Protein AF-A0A0F8E6E4-F1 (afdb_monomer_lite)

Organism: Methanosarcina mazei (NCBI:txid2209)

Sequence (115 aa):
MDFITSKIIFDNIKNCIVLSPSDIAPSKIKEGRLPAGGIVNKITPETQIDALIVKKQYPLICDGTAEFEESDIRSRKTFNYQDISASNKSESRLAVNKRFFKEMEDTDTIYLILH

pLDDT: mean 85.13, std 11.88, range [42.44, 95.31]

Radius of gyration: 14.02 Å; chains: 1; bounding box: 43×32×30 Å

Secondary structure (DSSP, 8-state):
------EEEE-S--EEEEE-GGGS-HHHHHHTEEE-HHHHTT--TT-EEEEEEESS-----SSS-EEEEGGGEEEEEEEETTTS-HHHHHTTEEE--GGGGTT--TT-EEEEEE-

Structure (mmCIF, N/CA/C/O backbone):
data_AF-A0A0F8E6E4-F1
#
_entry.id   AF-A0A0F8E6E4-F1
#
loop_
_atom_site.group_PDB
_atom_site.id
_atom_site.type_symbol
_atom_site.label_atom_id
_atom_site.label_alt_id
_atom_site.label_comp_id
_atom_site.label_asym_id
_atom_site.label_entity_id
_atom_site.label_seq_id
_atom_site.pdbx_PDB_ins_code
_atom_site.Cartn_x
_atom_site.Cartn_y
_atom_site.Cartn_z
_atom_site.occupancy
_atom_site.B_iso_or_equiv
_atom_site.auth_seq_id
_atom_site.auth_comp_id
_atom_site.auth_asym_id
_atom_site.auth_atom_id
_atom_site.pdbx_PDB_model_num
ATOM 1 N N . MET A 1 1 ? 28.058 -16.548 2.375 1.00 42.44 1 MET A N 1
ATOM 2 C CA . MET A 1 1 ? 27.529 -15.425 3.170 1.00 42.44 1 MET A CA 1
ATOM 3 C C . MET A 1 1 ? 26.031 -15.581 3.137 1.00 42.44 1 MET A C 1
ATOM 5 O O . MET A 1 1 ? 25.453 -15.384 2.076 1.00 42.44 1 MET A O 1
ATOM 9 N N . ASP A 1 2 ? 25.441 -16.029 4.238 1.00 42.47 2 ASP A N 1
ATOM 10 C CA . ASP A 1 2 ? 23.989 -16.069 4.359 1.00 42.47 2 ASP A CA 1
ATOM 11 C C . ASP A 1 2 ? 23.524 -14.621 4.468 1.00 42.47 2 ASP A C 1
ATOM 13 O O . ASP A 1 2 ? 23.785 -13.937 5.459 1.00 42.47 2 ASP A O 1
ATOM 17 N N . PHE A 1 3 ? 22.939 -14.106 3.390 1.00 48.00 3 PHE A N 1
ATOM 18 C CA . PHE A 1 3 ? 22.226 -12.844 3.457 1.00 48.00 3 PHE A CA 1
ATOM 19 C C . PHE A 1 3 ? 21.051 -13.087 4.398 1.00 48.00 3 PHE A C 1
ATOM 21 O O . PHE A 1 3 ? 20.147 -13.847 4.063 1.00 48.00 3 PHE A O 1
ATOM 28 N N . ILE A 1 4 ? 21.085 -12.490 5.590 1.00 52.03 4 ILE A N 1
ATOM 29 C CA . ILE A 1 4 ? 19.892 -12.392 6.426 1.00 52.03 4 ILE A CA 1
ATOM 30 C C . ILE A 1 4 ? 18.933 -11.511 5.633 1.00 52.03 4 ILE A C 1
ATOM 32 O O . ILE A 1 4 ? 19.064 -10.288 5.607 1.00 52.03 4 ILE A O 1
ATOM 36 N N . THR A 1 5 ? 18.034 -12.140 4.891 1.00 59.56 5 THR A N 1
ATOM 37 C CA . THR A 1 5 ? 16.936 -11.451 4.240 1.00 59.56 5 THR A CA 1
ATOM 38 C C . THR A 1 5 ? 15.886 -11.204 5.317 1.00 59.56 5 THR A C 1
ATOM 40 O O . THR A 1 5 ? 15.208 -12.125 5.773 1.00 59.56 5 THR A O 1
ATOM 43 N N . SER A 1 6 ? 15.844 -9.969 5.823 1.00 84.88 6 SER A N 1
ATOM 44 C CA . SER A 1 6 ? 14.802 -9.541 6.755 1.00 84.88 6 SER A CA 1
ATOM 45 C C . SER A 1 6 ? 13.462 -9.536 6.028 1.00 84.88 6 SER A C 1
ATOM 47 O O . SER A 1 6 ? 13.328 -8.928 4.964 1.00 84.88 6 SER A O 1
ATOM 49 N N . LYS A 1 7 ? 12.478 -10.218 6.610 1.00 87.38 7 LYS A N 1
ATOM 50 C CA . LYS A 1 7 ? 11.111 -10.290 6.099 1.00 87.38 7 LYS A CA 1
ATOM 51 C C . LYS A 1 7 ? 10.180 -9.447 6.957 1.00 87.38 7 LYS A C 1
ATOM 53 O O . LYS A 1 7 ? 10.257 -9.501 8.183 1.00 87.38 7 LYS A O 1
ATOM 58 N N . ILE A 1 8 ? 9.242 -8.757 6.313 1.00 88.38 8 ILE A N 1
ATOM 59 C CA . ILE A 1 8 ? 8.083 -8.160 6.980 1.00 88.38 8 ILE A CA 1
ATOM 60 C C . ILE A 1 8 ? 6.896 -9.089 6.796 1.00 88.38 8 ILE A C 1
ATOM 62 O O . ILE A 1 8 ? 6.548 -9.447 5.670 1.00 88.38 8 ILE A O 1
ATOM 66 N N . ILE A 1 9 ? 6.263 -9.427 7.915 1.00 88.62 9 ILE A N 1
ATOM 67 C CA . ILE A 1 9 ? 5.019 -10.185 7.957 1.00 88.62 9 ILE A CA 1
ATOM 68 C C . ILE A 1 9 ? 3.883 -9.212 8.267 1.00 88.62 9 ILE A C 1
ATOM 70 O O . ILE A 1 9 ? 3.961 -8.406 9.196 1.00 88.62 9 ILE A O 1
ATOM 74 N N . PHE A 1 10 ? 2.849 -9.266 7.441 1.00 88.69 10 PHE A N 1
ATOM 75 C CA . PHE A 1 10 ? 1.582 -8.579 7.630 1.00 88.69 10 PHE A CA 1
ATOM 76 C C . PHE A 1 10 ? 0.548 -9.617 8.040 1.00 88.69 10 PHE A C 1
ATOM 78 O O . PHE A 1 10 ? 0.335 -10.555 7.283 1.00 88.69 10 PHE A O 1
ATOM 85 N N . ASP A 1 11 ? -0.105 -9.431 9.186 1.00 88.50 11 ASP A N 1
ATOM 86 C CA . ASP A 1 11 ? -1.109 -10.358 9.728 1.00 88.50 11 ASP A CA 1
ATOM 87 C C . ASP A 1 11 ? -2.508 -9.727 9.770 1.00 88.50 11 ASP A C 1
ATOM 89 O O . ASP A 1 11 ? -2.653 -8.510 9.654 1.00 88.50 11 ASP A O 1
ATOM 93 N N . ASN A 1 12 ? -3.551 -10.536 9.980 1.00 88.25 12 ASN A N 1
ATOM 94 C CA . ASN A 1 12 ? -4.957 -10.108 10.026 1.00 88.25 12 ASN A CA 1
ATOM 95 C C . ASN A 1 12 ? -5.431 -9.364 8.765 1.00 88.25 12 ASN A C 1
ATOM 97 O O . ASN A 1 12 ? -6.260 -8.461 8.839 1.00 88.25 12 ASN A O 1
ATOM 101 N N . ILE A 1 13 ? -4.924 -9.737 7.591 1.00 89.81 13 ILE A N 1
ATOM 102 C CA . ILE A 1 13 ? -5.302 -9.102 6.328 1.00 89.81 13 ILE A CA 1
ATOM 103 C C . ILE A 1 13 ? -6.779 -9.387 6.027 1.00 89.81 13 ILE A C 1
ATOM 105 O O . ILE A 1 13 ? -7.164 -10.503 5.681 1.00 89.81 13 ILE A O 1
ATOM 109 N N . LYS A 1 14 ? -7.613 -8.348 6.113 1.00 88.94 14 LYS A N 1
ATOM 110 C CA . LYS A 1 14 ? -9.047 -8.380 5.783 1.00 88.94 14 LYS A CA 1
ATOM 111 C C . LYS A 1 14 ? -9.307 -8.164 4.299 1.00 88.94 14 LYS A C 1
ATOM 113 O O . LYS A 1 14 ? -10.301 -8.644 3.758 1.00 88.94 14 LYS A O 1
ATOM 118 N N . ASN A 1 15 ? -8.472 -7.361 3.647 1.00 88.69 15 ASN A N 1
ATOM 119 C CA . ASN A 1 15 ? -8.590 -7.069 2.225 1.00 88.69 15 ASN A CA 1
ATOM 120 C C . ASN A 1 15 ? -7.241 -6.609 1.671 1.00 88.69 15 ASN A C 1
ATOM 122 O O . ASN A 1 15 ? -6.501 -5.908 2.355 1.00 88.69 15 ASN A O 1
ATOM 126 N N . CYS A 1 16 ? -6.961 -6.933 0.415 1.00 89.12 16 CYS A N 1
ATOM 127 C CA . CYS A 1 16 ? -5.793 -6.431 -0.283 1.00 89.12 16 CYS A CA 1
ATOM 128 C C . CYS A 1 16 ? -6.168 -5.979 -1.694 1.00 89.12 16 CYS A C 1
ATOM 130 O O . CYS A 1 16 ? -6.932 -6.646 -2.391 1.00 89.12 16 CYS A O 1
ATOM 132 N N . ILE A 1 17 ? -5.632 -4.834 -2.107 1.00 89.62 17 ILE A N 1
ATOM 133 C CA . ILE A 1 17 ? -5.700 -4.353 -3.484 1.00 89.62 17 ILE A CA 1
ATOM 134 C C . ILE A 1 17 ? -4.279 -4.288 -4.018 1.00 89.62 17 ILE A C 1
ATOM 136 O O . ILE A 1 17 ? -3.396 -3.720 -3.377 1.00 89.62 17 ILE A O 1
ATOM 140 N N . VAL A 1 18 ? -4.092 -4.844 -5.208 1.00 90.62 18 VAL A N 1
ATOM 141 C CA . VAL A 1 18 ? -2.839 -4.784 -5.955 1.00 90.62 18 VAL A CA 1
ATOM 142 C C . VAL A 1 18 ? -3.041 -3.845 -7.134 1.00 90.62 18 VAL A C 1
ATOM 144 O O . VAL A 1 18 ? -4.032 -3.970 -7.852 1.00 90.62 18 V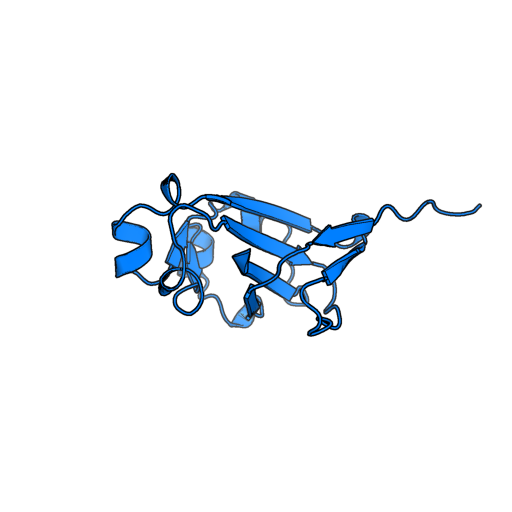AL A O 1
ATOM 147 N N . LEU A 1 19 ? -2.127 -2.896 -7.307 1.00 91.25 19 LEU A N 1
ATOM 148 C CA . LEU A 1 19 ? -2.134 -1.925 -8.397 1.00 91.25 19 LEU A CA 1
ATOM 149 C C . LEU A 1 19 ? -0.782 -1.918 -9.106 1.00 91.25 19 LEU A C 1
ATOM 151 O O . LEU A 1 19 ? 0.264 -2.161 -8.500 1.00 91.25 19 LEU A O 1
ATOM 155 N N . SER A 1 20 ? -0.822 -1.563 -10.379 1.00 91.44 20 SER A N 1
ATOM 156 C CA . SER A 1 20 ? 0.329 -1.187 -11.186 1.00 91.44 20 SER A CA 1
ATOM 157 C C . SER A 1 20 ? 0.540 0.336 -11.136 1.00 91.44 20 SER A C 1
ATOM 159 O O . SER A 1 20 ? -0.434 1.093 -11.061 1.00 91.44 20 SER A O 1
ATOM 161 N N . PRO A 1 21 ? 1.783 0.836 -11.256 1.00 92.50 21 PRO A N 1
ATOM 162 C CA . PRO A 1 21 ? 2.064 2.240 -11.552 1.00 92.50 21 PRO A CA 1
ATOM 163 C C . PRO A 1 21 ? 1.243 2.788 -12.731 1.00 92.50 21 PRO A C 1
ATOM 165 O O . PRO A 1 21 ? 0.793 3.933 -12.681 1.00 92.50 21 PRO A O 1
ATOM 168 N N . SER A 1 22 ? 0.969 1.962 -13.750 1.00 91.50 22 SER A N 1
ATOM 169 C CA . SER A 1 22 ? 0.136 2.332 -14.906 1.00 91.50 22 SER A CA 1
ATOM 170 C C . SER A 1 22 ? -1.323 2.628 -14.548 1.00 91.50 22 SER A C 1
ATOM 172 O O . SER A 1 22 ? -2.001 3.333 -15.293 1.00 91.50 22 SER A O 1
ATOM 174 N N . ASP A 1 23 ? -1.808 2.124 -13.410 1.00 89.88 23 ASP A N 1
ATOM 175 C CA . ASP A 1 23 ? -3.171 2.372 -12.924 1.00 89.88 23 ASP A CA 1
ATOM 176 C C . ASP A 1 23 ? -3.308 3.761 -12.276 1.00 89.88 23 ASP A C 1
ATOM 178 O O . ASP A 1 23 ? -4.415 4.218 -11.971 1.00 89.88 23 ASP A O 1
ATOM 182 N N . ILE A 1 24 ? -2.189 4.464 -12.058 1.00 90.25 24 ILE A N 1
ATOM 183 C CA . ILE A 1 24 ? -2.157 5.783 -11.432 1.00 90.25 24 ILE A CA 1
ATOM 184 C C . ILE A 1 24 ? -1.876 6.848 -12.489 1.00 90.25 24 ILE A C 1
ATOM 186 O O . ILE A 1 24 ? -0.778 6.967 -13.026 1.00 90.25 24 ILE A O 1
ATOM 190 N N . ALA A 1 25 ? -2.858 7.717 -12.733 1.00 90.31 25 ALA A N 1
ATOM 191 C CA . ALA A 1 25 ? -2.663 8.848 -13.633 1.00 90.31 25 ALA A CA 1
ATOM 192 C C . ALA A 1 25 ? -1.481 9.740 -13.170 1.00 90.31 25 ALA A C 1
ATOM 194 O O . ALA A 1 25 ? -1.407 10.079 -11.982 1.00 90.31 25 ALA A O 1
ATOM 195 N N . PRO A 1 26 ? -0.612 10.234 -14.079 1.00 91.00 26 PRO A N 1
ATOM 196 C CA . PRO A 1 26 ? 0.556 11.048 -13.713 1.00 91.00 26 PRO A CA 1
ATOM 197 C C . PRO A 1 26 ? 0.226 12.303 -12.893 1.00 91.00 26 PRO A C 1
ATOM 199 O O . PRO A 1 26 ? 1.009 12.736 -12.045 1.00 91.00 26 PRO A O 1
ATOM 202 N N . SER A 1 27 ? -0.952 12.896 -13.110 1.00 89.94 27 SER A N 1
ATOM 203 C CA . SER A 1 27 ? -1.452 14.015 -12.301 1.00 89.94 27 SER A CA 1
ATOM 204 C C . SER A 1 27 ? -1.653 13.625 -10.834 1.00 89.94 27 SER A C 1
ATOM 206 O O . SER A 1 27 ? -1.352 14.418 -9.946 1.00 89.94 27 SER A O 1
ATOM 208 N N . LYS A 1 28 ? -2.076 12.389 -10.554 1.00 87.81 28 LYS A N 1
ATOM 209 C CA . LYS A 1 28 ? -2.305 11.874 -9.196 1.00 87.81 28 LYS A CA 1
ATOM 210 C C . LYS A 1 28 ? -1.019 11.514 -8.473 1.00 87.81 28 LYS A C 1
ATOM 212 O O . LYS A 1 28 ? -0.891 11.846 -7.295 1.00 87.81 28 LYS A O 1
ATOM 217 N N . ILE A 1 29 ? -0.021 11.014 -9.196 1.00 88.81 29 ILE A N 1
ATOM 218 C CA . ILE A 1 29 ? 1.349 10.883 -8.679 1.00 88.81 29 ILE A CA 1
ATOM 219 C C . ILE A 1 29 ? 1.875 12.264 -8.251 1.00 88.81 29 ILE A C 1
ATOM 221 O O . ILE A 1 29 ? 2.333 12.443 -7.120 1.00 88.81 29 ILE A O 1
ATOM 225 N N . LYS A 1 30 ? 1.715 13.285 -9.109 1.00 88.81 30 LYS A N 1
ATOM 226 C CA . LYS A 1 30 ? 2.102 14.675 -8.802 1.00 88.81 30 LYS A CA 1
ATOM 227 C C . LYS A 1 30 ? 1.311 15.292 -7.650 1.00 88.81 30 LYS A C 1
ATOM 229 O O . LYS A 1 30 ? 1.840 16.186 -6.995 1.00 88.81 30 LYS A O 1
ATOM 234 N N . GLU A 1 31 ? 0.080 14.865 -7.397 1.00 89.38 31 GLU A N 1
ATOM 235 C CA . GLU A 1 31 ? -0.725 15.281 -6.238 1.00 89.38 31 GLU A CA 1
ATOM 236 C C . GLU A 1 31 ? -0.389 14.479 -4.966 1.00 89.38 31 GLU A C 1
ATOM 238 O O . GLU A 1 31 ? -0.770 14.882 -3.869 1.00 89.38 31 GLU A O 1
ATOM 243 N N . GLY A 1 32 ? 0.344 13.365 -5.079 1.00 89.81 32 GLY A N 1
ATOM 244 C CA . GLY A 1 32 ? 0.616 12.470 -3.956 1.00 89.81 32 GLY A CA 1
ATOM 245 C C . GLY A 1 32 ? -0.607 11.650 -3.537 1.00 89.81 32 GLY A C 1
ATOM 246 O O . GLY A 1 32 ? -0.802 11.425 -2.341 1.00 89.81 32 GLY A O 1
ATOM 247 N N . ARG A 1 33 ? -1.455 11.261 -4.497 1.00 89.94 33 ARG A N 1
ATOM 248 C CA . ARG A 1 33 ? -2.727 10.564 -4.271 1.00 89.94 33 ARG A CA 1
ATOM 249 C C . ARG A 1 33 ? -2.747 9.207 -4.964 1.00 89.94 33 ARG A C 1
ATOM 251 O O . ARG A 1 33 ? -2.355 9.098 -6.121 1.00 89.94 33 ARG A O 1
ATOM 258 N N . LEU A 1 34 ? -3.268 8.207 -4.263 1.00 90.62 34 LEU A N 1
ATOM 259 C CA . LEU A 1 34 ? -3.327 6.820 -4.714 1.00 90.62 34 LEU A CA 1
ATOM 260 C C . LEU A 1 34 ? -4.796 6.368 -4.823 1.00 90.62 34 LEU A C 1
ATOM 262 O O . LEU A 1 34 ? -5.580 6.673 -3.916 1.00 90.62 34 LEU A O 1
ATOM 266 N N . PRO A 1 35 ? -5.215 5.713 -5.922 1.00 89.06 35 PRO A N 1
ATOM 267 C CA . PRO A 1 35 ? -6.577 5.202 -6.054 1.00 89.06 35 PRO A CA 1
ATOM 268 C C . PRO A 1 35 ? -6.799 4.067 -5.050 1.00 89.06 35 PRO A C 1
ATOM 270 O O . PRO A 1 35 ? -6.141 3.039 -5.111 1.00 89.06 35 PRO A O 1
ATOM 273 N N . ALA A 1 36 ? -7.709 4.259 -4.096 1.00 87.00 36 ALA A N 1
ATOM 274 C CA . ALA A 1 36 ? -7.847 3.351 -2.955 1.00 87.00 36 ALA A CA 1
ATOM 275 C C . ALA A 1 36 ? -9.312 3.108 -2.555 1.00 87.00 36 ALA A C 1
ATOM 277 O O . ALA A 1 36 ? -9.592 2.643 -1.454 1.00 87.00 36 ALA A O 1
ATOM 278 N N . GLY A 1 37 ? -10.272 3.412 -3.435 1.00 83.81 37 GLY A N 1
ATOM 279 C CA . GLY A 1 37 ? -11.705 3.370 -3.118 1.00 83.81 37 GLY A CA 1
ATOM 280 C C . GLY A 1 37 ? -12.191 2.035 -2.565 1.00 83.81 37 GLY A C 1
ATOM 281 O O . GLY A 1 37 ? -12.939 2.005 -1.590 1.00 83.81 37 GLY A O 1
ATOM 282 N N . GLY A 1 38 ? -11.712 0.923 -3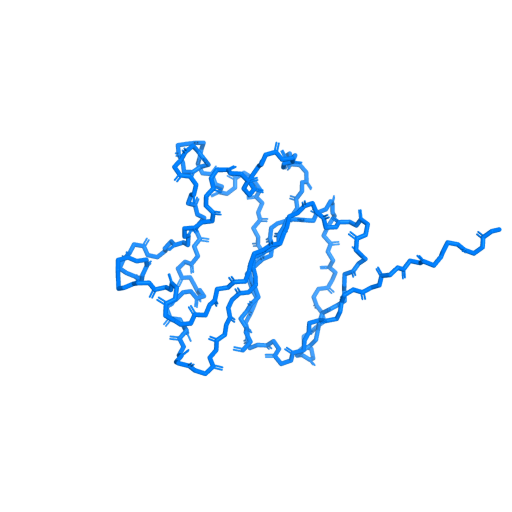.130 1.00 80.31 38 GLY A N 1
ATOM 283 C CA . GLY A 1 38 ? -12.109 -0.420 -2.698 1.00 80.31 38 GLY A CA 1
ATOM 284 C C . GLY A 1 38 ? -11.695 -0.778 -1.264 1.00 80.31 38 GLY A C 1
ATOM 285 O O . GLY A 1 38 ? -12.263 -1.708 -0.689 1.00 80.31 38 GLY A O 1
ATOM 286 N N . ILE A 1 39 ? -10.734 -0.050 -0.682 1.00 86.75 39 ILE A N 1
ATOM 287 C CA . ILE A 1 39 ? -10.185 -0.327 0.651 1.00 86.75 39 ILE A CA 1
ATOM 288 C C . ILE A 1 39 ? -10.470 0.801 1.649 1.00 86.75 39 ILE A C 1
ATOM 290 O O . ILE A 1 39 ? -10.871 0.534 2.777 1.00 86.75 39 ILE A O 1
ATOM 294 N N . VAL A 1 40 ? -10.401 2.062 1.211 1.00 87.38 40 VAL A N 1
ATOM 295 C CA . VAL A 1 40 ? -10.704 3.249 2.028 1.00 87.38 40 VAL A CA 1
ATOM 296 C C . VAL A 1 40 ? -12.156 3.252 2.511 1.00 87.38 40 VAL A C 1
ATOM 298 O O . VAL A 1 40 ? -12.425 3.656 3.638 1.00 87.38 40 VAL A O 1
ATOM 301 N N . ASN A 1 41 ? -13.098 2.751 1.707 1.00 83.94 41 ASN A N 1
ATOM 302 C CA . ASN A 1 41 ? -14.507 2.665 2.107 1.00 83.94 41 ASN A CA 1
ATOM 303 C C . ASN A 1 41 ? -14.788 1.558 3.136 1.00 83.94 41 ASN A C 1
ATOM 305 O O . ASN A 1 41 ? -15.863 1.538 3.727 1.00 83.94 41 ASN A O 1
ATOM 309 N N . LYS A 1 42 ? -13.833 0.648 3.360 1.00 86.44 42 LYS A N 1
ATOM 310 C CA . LYS A 1 42 ? -13.953 -0.464 4.312 1.00 86.44 42 LYS A CA 1
ATOM 311 C C . LYS A 1 42 ? -13.257 -0.188 5.648 1.00 86.44 42 LYS A C 1
ATOM 313 O O . LYS A 1 42 ? -13.339 -1.021 6.544 1.00 86.44 42 LYS A O 1
ATOM 318 N N . ILE A 1 43 ? -12.586 0.961 5.792 1.00 87.44 43 ILE A N 1
ATOM 319 C CA . ILE A 1 43 ? -11.859 1.300 7.018 1.00 87.44 43 ILE A CA 1
ATOM 320 C C . ILE A 1 43 ? -12.825 1.663 8.164 1.00 87.44 43 ILE A C 1
ATOM 322 O O . ILE A 1 43 ? -13.674 2.556 8.046 1.00 87.44 43 ILE A O 1
ATOM 326 N N . THR A 1 44 ? -12.653 0.992 9.298 1.00 88.31 44 THR A N 1
ATOM 327 C CA . THR A 1 44 ? -13.299 1.229 10.595 1.00 88.31 44 THR A CA 1
ATOM 328 C C . THR A 1 44 ? -12.280 1.762 11.618 1.00 88.31 44 THR A C 1
ATOM 330 O O . THR A 1 44 ? -11.076 1.696 11.359 1.00 88.31 44 THR A O 1
ATOM 333 N N . PRO A 1 45 ? -12.716 2.290 12.778 1.00 89.44 45 PRO A N 1
ATOM 334 C CA . PRO A 1 45 ? -11.813 2.793 13.821 1.00 89.44 45 PRO A CA 1
ATOM 335 C C . PRO A 1 45 ? -10.754 1.799 14.323 1.00 89.44 45 PRO A C 1
ATOM 337 O O . PRO A 1 45 ? -9.733 2.234 14.843 1.00 89.44 45 PRO A O 1
ATOM 340 N N . GLU A 1 46 ? -10.982 0.495 14.152 1.00 90.38 46 GLU A N 1
ATOM 341 C CA . GLU A 1 46 ? -10.088 -0.586 14.596 1.00 90.38 46 GLU A CA 1
ATOM 342 C C . GLU A 1 46 ? -9.217 -1.157 13.466 1.00 90.38 46 GLU A C 1
ATOM 344 O O . GLU A 1 46 ? -8.516 -2.145 13.655 1.00 90.38 46 GLU A O 1
ATOM 349 N N . THR A 1 47 ? -9.294 -0.576 12.268 1.00 89.88 47 THR A N 1
ATOM 350 C CA . THR A 1 47 ? -8.563 -1.051 11.084 1.00 89.88 47 THR A CA 1
ATOM 351 C C . THR A 1 47 ? -7.511 -0.039 10.649 1.00 89.88 47 THR A C 1
ATOM 353 O O . THR A 1 47 ? -7.650 1.168 10.880 1.00 89.88 47 THR A O 1
ATOM 356 N N . GLN A 1 48 ? -6.493 -0.531 9.952 1.00 92.44 48 GLN A N 1
ATOM 357 C CA . GLN A 1 48 ? -5.441 0.285 9.348 1.00 92.44 48 GLN A CA 1
ATOM 358 C C . GLN A 1 48 ? -5.167 -0.168 7.916 1.00 92.44 48 GLN A C 1
ATOM 360 O O . GLN A 1 48 ? -5.431 -1.316 7.560 1.00 92.44 48 GLN A O 1
ATOM 365 N N . ILE A 1 49 ? -4.635 0.740 7.100 1.00 92.62 49 ILE A N 1
ATOM 366 C CA . ILE A 1 49 ? -4.194 0.451 5.737 1.00 92.62 49 ILE A CA 1
ATOM 367 C C . ILE A 1 49 ? -2.682 0.630 5.641 1.00 92.62 49 ILE A C 1
ATOM 369 O O . ILE A 1 49 ? -2.175 1.726 5.873 1.00 92.62 49 ILE A O 1
ATOM 373 N N . ASP A 1 50 ? -1.978 -0.408 5.212 1.00 93.25 50 ASP A N 1
ATOM 374 C CA . ASP A 1 50 ? -0.584 -0.336 4.795 1.00 93.25 50 ASP A CA 1
ATOM 375 C C . ASP A 1 50 ? -0.507 -0.208 3.270 1.00 93.25 50 ASP A C 1
ATOM 377 O O . ASP A 1 50 ? -0.995 -1.057 2.527 1.00 93.25 50 ASP A O 1
ATOM 381 N N . ALA A 1 51 ? 0.102 0.879 2.797 1.00 93.69 51 ALA A N 1
ATOM 382 C CA . ALA A 1 51 ? 0.426 1.092 1.395 1.00 93.69 51 ALA A CA 1
ATOM 383 C C . ALA A 1 51 ? 1.908 0.790 1.161 1.00 93.69 51 ALA A C 1
ATOM 385 O O . ALA A 1 51 ? 2.765 1.400 1.807 1.00 93.69 51 ALA A O 1
ATOM 386 N N . LEU A 1 52 ? 2.212 -0.106 0.226 1.00 94.69 52 LEU A N 1
ATOM 387 C CA . LEU A 1 52 ? 3.572 -0.499 -0.132 1.00 94.69 52 LEU A CA 1
ATOM 388 C C . LEU A 1 52 ? 3.830 -0.314 -1.624 1.00 94.69 52 LEU A C 1
ATOM 390 O O . LEU A 1 52 ? 2.939 -0.555 -2.432 1.00 94.69 52 LEU A O 1
ATOM 394 N N . ILE A 1 53 ? 5.062 0.043 -1.977 1.00 95.31 53 ILE A N 1
ATOM 395 C CA . ILE A 1 53 ? 5.621 -0.126 -3.325 1.00 95.31 53 ILE A CA 1
ATOM 396 C C . ILE A 1 53 ? 6.705 -1.190 -3.225 1.00 95.31 53 ILE A C 1
ATOM 398 O O . ILE A 1 53 ? 7.635 -1.036 -2.430 1.00 95.31 53 ILE A O 1
ATOM 402 N N . VAL A 1 54 ? 6.597 -2.245 -4.025 1.00 94.44 54 VAL A N 1
ATOM 403 C CA . VAL A 1 54 ? 7.547 -3.361 -4.050 1.00 94.44 54 VAL A CA 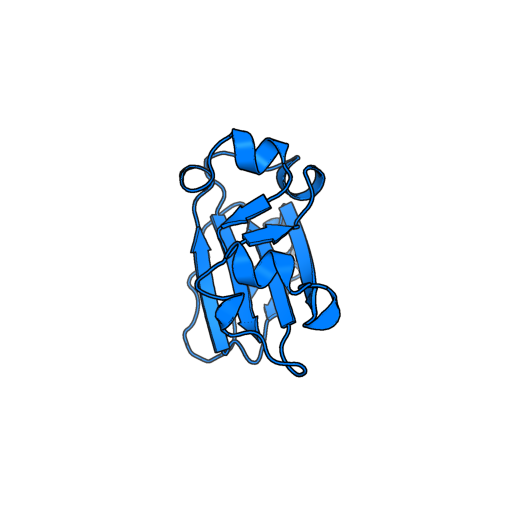1
ATOM 404 C C . VAL A 1 54 ? 8.055 -3.638 -5.456 1.00 94.44 54 VAL A C 1
ATOM 406 O O . VAL A 1 54 ? 7.316 -3.532 -6.429 1.00 94.44 54 VAL A O 1
ATOM 409 N N . LYS A 1 55 ? 9.324 -4.041 -5.549 1.00 94.12 55 LYS A N 1
ATOM 410 C CA . LYS A 1 55 ? 10.050 -4.286 -6.809 1.00 94.12 55 LYS A CA 1
ATOM 411 C C . LYS A 1 55 ? 9.481 -5.416 -7.661 1.00 94.12 55 LYS A C 1
ATOM 413 O O . LYS A 1 55 ? 9.788 -5.516 -8.844 1.00 94.12 55 LYS A O 1
ATOM 418 N N . LYS A 1 56 ? 8.713 -6.313 -7.046 1.00 86.75 56 LYS A N 1
ATOM 419 C CA . LYS A 1 56 ? 8.128 -7.481 -7.698 1.00 86.75 56 LYS A CA 1
ATOM 420 C C . LYS A 1 56 ? 6.772 -7.809 -7.097 1.00 86.75 56 LYS A C 1
ATOM 422 O O . LYS A 1 56 ? 6.468 -7.440 -5.961 1.00 86.75 56 LYS A O 1
ATOM 427 N N . GLN A 1 57 ? 5.981 -8.557 -7.852 1.00 82.62 57 GLN A N 1
ATOM 428 C CA . GLN A 1 57 ? 4.722 -9.089 -7.367 1.00 82.62 57 GLN A CA 1
ATOM 429 C C . GLN A 1 57 ? 4.981 -10.271 -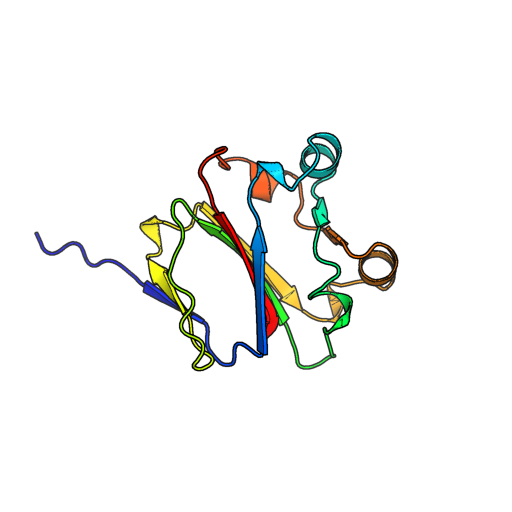6.421 1.00 82.62 57 GLN A C 1
ATOM 431 O O . GLN A 1 57 ? 5.703 -11.206 -6.763 1.00 82.62 57 GLN A O 1
ATOM 436 N N . TYR A 1 58 ? 4.380 -10.225 -5.236 1.00 80.44 58 TYR A N 1
ATOM 437 C CA . TYR A 1 58 ? 4.365 -11.314 -4.273 1.00 80.44 58 TYR A CA 1
ATOM 438 C C . TYR A 1 58 ? 3.036 -12.068 -4.384 1.00 80.44 58 TYR A C 1
ATOM 440 O O . TYR A 1 58 ? 1.987 -11.438 -4.557 1.00 80.44 58 TYR A O 1
ATOM 448 N N . PRO A 1 59 ? 3.038 -13.408 -4.293 1.00 70.62 59 PRO A N 1
ATOM 449 C CA . PRO A 1 59 ? 1.800 -14.155 -4.153 1.00 70.62 59 PRO A CA 1
ATOM 450 C C . PRO A 1 59 ? 1.170 -13.800 -2.801 1.00 70.62 59 PRO A C 1
ATOM 452 O O . PRO A 1 59 ? 1.710 -14.131 -1.749 1.00 70.62 59 PRO A O 1
ATOM 455 N N . LEU A 1 60 ? 0.035 -13.101 -2.829 1.00 66.56 60 LEU A N 1
ATOM 456 C CA . LEU A 1 60 ? -0.773 -12.886 -1.632 1.00 66.56 60 LEU A CA 1
ATOM 457 C C . LEU A 1 60 ? -1.377 -14.225 -1.227 1.00 66.56 60 LEU A C 1
ATOM 459 O O . LEU A 1 60 ? -2.190 -14.792 -1.958 1.00 66.56 60 LEU A O 1
ATOM 463 N N . ILE A 1 61 ? -0.966 -14.737 -0.073 1.00 57.72 61 ILE A N 1
ATOM 464 C CA . ILE A 1 61 ? -1.536 -15.956 0.483 1.00 57.72 61 ILE A CA 1
ATOM 465 C C . ILE A 1 61 ? -2.856 -15.556 1.147 1.00 57.72 61 ILE A C 1
ATOM 467 O O . ILE A 1 61 ? -2.901 -14.678 2.001 1.00 57.72 61 ILE A O 1
ATOM 471 N N . CYS A 1 62 ? -3.964 -16.163 0.722 1.00 53.38 62 CYS A N 1
ATOM 472 C CA . CYS A 1 62 ? -5.316 -15.797 1.161 1.00 53.38 62 CYS A CA 1
ATOM 473 C C . CYS A 1 62 ? -5.635 -16.141 2.631 1.00 53.38 62 CYS A C 1
ATOM 475 O O . CYS A 1 62 ? -6.793 -16.038 3.026 1.00 53.38 62 CYS A O 1
ATOM 477 N N . ASP A 1 63 ? -4.642 -16.521 3.438 1.00 62.47 63 ASP A N 1
ATOM 478 C CA . ASP A 1 63 ? -4.817 -17.020 4.808 1.00 62.47 63 ASP A CA 1
ATOM 479 C C . ASP A 1 63 ? -4.603 -15.924 5.870 1.00 62.47 63 ASP A C 1
ATOM 481 O O . ASP A 1 63 ? -4.099 -16.156 6.965 1.00 62.47 63 ASP A O 1
ATOM 485 N N . GLY A 1 64 ? -4.959 -14.682 5.525 1.00 76.12 64 GLY A N 1
ATOM 486 C CA . GLY A 1 64 ? -4.877 -13.538 6.435 1.00 76.12 64 GLY A CA 1
ATOM 487 C C . GLY A 1 64 ? -3.461 -13.023 6.700 1.00 76.12 64 GLY A C 1
ATOM 488 O O . GLY A 1 64 ? -3.319 -12.099 7.501 1.00 76.12 64 GLY A O 1
ATOM 489 N N . THR A 1 65 ? -2.436 -13.557 6.026 1.00 82.44 65 THR A N 1
ATOM 490 C CA . THR A 1 65 ? -1.048 -13.103 6.161 1.00 82.44 65 THR A CA 1
ATOM 491 C C . THR A 1 65 ? -0.365 -12.863 4.813 1.00 82.44 65 THR A C 1
ATOM 493 O O . THR A 1 65 ? -0.716 -13.457 3.793 1.00 82.44 65 THR A O 1
ATOM 496 N N . ALA A 1 66 ? 0.618 -11.963 4.788 1.00 86.50 66 ALA A N 1
ATOM 497 C CA . ALA A 1 66 ? 1.480 -11.741 3.631 1.00 86.50 66 ALA A CA 1
ATOM 498 C C . ALA A 1 66 ? 2.920 -11.471 4.074 1.00 86.50 66 ALA A C 1
ATOM 500 O O . ALA A 1 66 ? 3.160 -10.652 4.961 1.00 86.50 66 ALA A O 1
ATOM 501 N N . GLU A 1 67 ? 3.874 -12.135 3.423 1.00 88.62 67 GLU A N 1
ATOM 502 C CA . GLU A 1 67 ? 5.304 -11.942 3.661 1.00 88.62 67 GLU A CA 1
ATOM 503 C C . GLU A 1 67 ? 5.944 -11.187 2.498 1.00 88.62 67 GLU A C 1
ATOM 505 O O . GLU A 1 67 ? 5.746 -11.534 1.332 1.00 88.62 67 GLU A O 1
ATOM 510 N N . PHE A 1 68 ? 6.760 -10.190 2.827 1.00 89.38 68 PHE A N 1
ATOM 511 C CA . PHE A 1 68 ? 7.558 -9.435 1.867 1.00 89.38 68 PHE A CA 1
ATOM 512 C C . PHE A 1 68 ? 9.012 -9.403 2.322 1.00 89.38 68 PHE A C 1
ATOM 514 O O . PHE A 1 68 ? 9.286 -9.201 3.506 1.00 89.38 68 PHE A O 1
ATOM 521 N N . GLU A 1 69 ? 9.952 -9.540 1.390 1.00 90.88 69 GLU A N 1
ATOM 522 C CA . GLU A 1 69 ? 11.355 -9.244 1.680 1.00 90.88 69 GLU A CA 1
ATOM 523 C C . GLU A 1 69 ? 11.524 -7.727 1.831 1.00 90.88 69 GLU A C 1
ATOM 525 O O . GLU A 1 69 ? 11.116 -6.958 0.955 1.00 90.88 69 GLU A O 1
ATOM 530 N N . GLU A 1 70 ? 12.153 -7.275 2.918 1.00 89.19 70 GLU A N 1
ATOM 531 C CA . GLU A 1 70 ? 12.393 -5.844 3.167 1.00 89.19 70 GLU A CA 1
ATOM 532 C C . GLU A 1 70 ? 13.182 -5.188 2.037 1.00 89.19 70 GLU A C 1
ATOM 534 O O . GLU A 1 70 ? 12.920 -4.047 1.663 1.00 89.19 70 GLU A O 1
ATOM 539 N N . SER A 1 71 ? 14.119 -5.934 1.451 1.00 90.75 71 SER A N 1
ATOM 540 C CA . SER A 1 71 ? 14.952 -5.484 0.335 1.00 90.75 71 SER A CA 1
ATOM 541 C C . SER A 1 71 ? 14.157 -5.193 -0.941 1.00 90.75 71 SER A C 1
ATOM 543 O O . SER A 1 71 ? 14.647 -4.459 -1.808 1.00 90.75 71 SER A O 1
ATOM 545 N N . ASP A 1 72 ? 12.941 -5.730 -1.058 1.00 92.31 72 ASP A N 1
ATOM 546 C CA . ASP A 1 72 ? 12.052 -5.493 -2.189 1.00 92.31 72 ASP A CA 1
ATOM 547 C C . ASP A 1 72 ? 11.084 -4.334 -1.958 1.00 92.31 72 ASP A C 1
ATOM 549 O O . ASP A 1 72 ? 10.489 -3.864 -2.926 1.00 92.31 72 ASP A O 1
ATOM 553 N N . ILE A 1 73 ? 10.942 -3.831 -0.730 1.00 93.12 73 ILE A N 1
ATOM 554 C CA . ILE A 1 73 ? 10.077 -2.689 -0.421 1.00 93.12 73 ILE A CA 1
ATOM 555 C C . ILE A 1 73 ? 10.828 -1.389 -0.716 1.00 93.12 73 ILE A C 1
ATOM 557 O O . ILE A 1 73 ? 11.843 -1.077 -0.101 1.00 93.12 73 ILE A O 1
ATOM 561 N N . ARG A 1 74 ? 10.295 -0.587 -1.641 1.00 94.25 74 ARG A N 1
ATOM 562 C CA . ARG A 1 74 ? 10.808 0.761 -1.938 1.00 94.25 74 ARG A CA 1
ATOM 563 C C . ARG A 1 74 ? 10.229 1.816 -1.013 1.00 94.25 74 ARG A C 1
ATOM 565 O O . ARG A 1 74 ? 10.903 2.753 -0.600 1.00 94.25 74 ARG A O 1
ATOM 572 N N . SER A 1 75 ? 8.941 1.689 -0.712 1.00 94.69 75 SER A N 1
ATOM 573 C CA . SER A 1 75 ? 8.241 2.619 0.164 1.00 94.69 75 SER A CA 1
ATOM 574 C C . SER A 1 75 ? 7.128 1.911 0.908 1.00 94.69 75 SER A C 1
ATOM 576 O O . SER A 1 75 ? 6.452 1.049 0.349 1.00 94.69 75 SER A O 1
ATOM 578 N N . ARG A 1 76 ? 6.921 2.309 2.162 1.00 93.81 76 ARG A N 1
ATOM 579 C CA . ARG A 1 76 ? 5.811 1.867 3.001 1.00 93.81 76 ARG A CA 1
ATOM 580 C C . ARG A 1 76 ? 5.218 3.064 3.726 1.00 93.81 76 ARG A C 1
ATOM 582 O O . ARG A 1 76 ? 5.950 3.924 4.219 1.00 93.81 76 ARG A O 1
ATOM 589 N N . LYS A 1 77 ? 3.893 3.104 3.821 1.00 93.75 77 LYS A N 1
ATOM 590 C CA . LYS A 1 77 ? 3.173 4.068 4.650 1.00 93.75 77 LYS A CA 1
ATOM 591 C C . LYS A 1 77 ? 1.919 3.437 5.242 1.00 93.75 77 LYS A C 1
ATOM 593 O O . LYS A 1 77 ? 1.106 2.890 4.505 1.00 93.75 77 LYS A O 1
ATOM 598 N N . THR A 1 78 ? 1.759 3.572 6.550 1.00 93.12 78 THR A N 1
ATOM 599 C CA . THR A 1 78 ? 0.594 3.080 7.291 1.00 93.12 78 THR A CA 1
ATOM 600 C C . THR A 1 78 ? -0.372 4.229 7.563 1.00 93.12 78 THR A C 1
ATOM 602 O O . THR A 1 78 ? 0.053 5.363 7.798 1.00 93.12 78 THR A O 1
ATOM 605 N N . PHE A 1 79 ? -1.667 3.939 7.508 1.00 91.31 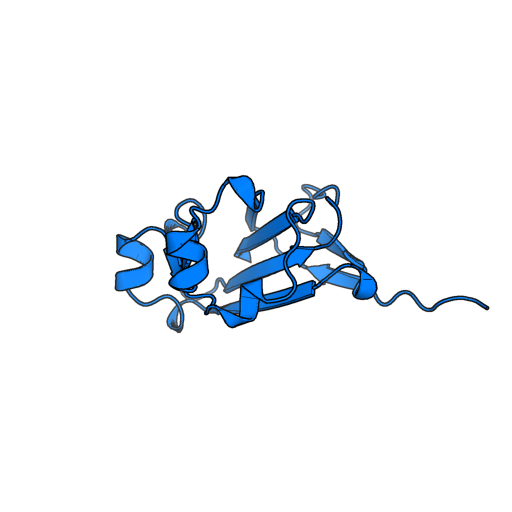79 PHE A N 1
ATOM 606 C CA . PHE A 1 79 ? -2.751 4.884 7.744 1.00 91.31 79 PHE A CA 1
ATOM 607 C C . PHE A 1 79 ? -3.763 4.278 8.701 1.00 91.31 79 PHE A C 1
ATOM 609 O O . PHE A 1 79 ? -4.360 3.244 8.402 1.00 91.31 79 PHE A O 1
ATOM 616 N N . ASN A 1 80 ? -4.015 4.962 9.805 1.00 90.62 80 ASN A N 1
ATOM 617 C CA . ASN A 1 80 ? -5.107 4.625 10.702 1.00 90.62 80 ASN A CA 1
ATOM 618 C C . ASN A 1 80 ? -6.398 5.301 10.245 1.00 90.62 80 ASN A C 1
ATOM 620 O O . ASN A 1 80 ? -6.395 6.233 9.436 1.00 90.62 80 ASN A O 1
ATOM 624 N N . TYR A 1 81 ? -7.520 4.891 10.833 1.00 87.06 81 TYR A N 1
ATOM 625 C CA . TYR A 1 81 ? -8.821 5.510 10.584 1.00 87.06 81 TYR A CA 1
ATOM 626 C C . TYR A 1 81 ? -8.805 7.044 10.676 1.00 87.06 81 TYR A C 1
ATOM 628 O O . TYR A 1 81 ? -9.417 7.714 9.847 1.00 87.06 81 TYR A O 1
ATOM 636 N N . GLN A 1 82 ? -8.090 7.603 11.658 1.00 85.06 82 GLN A N 1
ATOM 637 C CA . GLN A 1 82 ? -8.011 9.052 11.880 1.00 85.06 82 GLN A CA 1
ATOM 638 C C . GLN A 1 82 ? -7.218 9.787 10.788 1.00 85.06 82 GLN A C 1
ATOM 640 O O . GLN A 1 82 ? -7.544 10.927 10.463 1.00 85.06 82 GLN A O 1
ATOM 645 N N . ASP A 1 83 ? -6.224 9.128 10.185 1.00 83.44 83 ASP A N 1
ATOM 646 C CA . ASP A 1 83 ? -5.432 9.684 9.079 1.00 83.44 83 ASP A CA 1
ATOM 647 C C . ASP A 1 83 ? -6.255 9.764 7.786 1.00 83.44 83 ASP A C 1
ATOM 649 O O . ASP A 1 83 ? -6.002 10.579 6.890 1.00 83.44 83 ASP A O 1
ATOM 653 N N . ILE A 1 84 ? -7.280 8.918 7.684 1.00 82.25 84 ILE A N 1
ATOM 654 C CA . ILE A 1 84 ? -8.225 8.904 6.578 1.00 82.25 84 ILE A CA 1
ATOM 655 C C . ILE A 1 84 ? -9.381 9.846 6.916 1.00 82.25 84 ILE A C 1
ATOM 657 O O . ILE A 1 84 ? -10.478 9.439 7.301 1.00 82.25 84 ILE A O 1
ATOM 661 N N . SER A 1 85 ? -9.119 11.144 6.740 1.00 69.44 85 SER A N 1
ATOM 662 C CA . SER A 1 85 ? -10.134 12.194 6.842 1.00 69.44 85 SER A CA 1
ATOM 663 C C . SER A 1 85 ? -11.356 11.888 5.965 1.00 69.44 85 SER A C 1
ATOM 665 O O . SER A 1 85 ? -11.266 11.205 4.940 1.00 69.44 85 SER A O 1
ATOM 667 N N . ALA A 1 86 ? -12.512 12.461 6.316 1.00 62.69 86 ALA A N 1
ATOM 668 C CA . ALA A 1 86 ? -13.750 12.298 5.546 1.00 62.69 86 ALA A CA 1
ATOM 669 C C . ALA A 1 86 ? -13.587 12.635 4.046 1.00 62.69 86 ALA A C 1
ATOM 671 O O . ALA A 1 86 ? -14.216 12.002 3.201 1.00 62.69 86 ALA A O 1
ATOM 672 N N . SER A 1 87 ? -12.690 13.569 3.707 1.00 57.78 87 SER A N 1
ATOM 673 C CA . SER A 1 87 ? -12.351 13.935 2.325 1.00 57.78 87 SER A CA 1
ATOM 674 C C . SER A 1 87 ? -11.647 12.825 1.532 1.00 57.78 87 SER A C 1
ATOM 676 O O . SER A 1 87 ? -11.854 12.709 0.329 1.00 57.78 87 SER A O 1
ATOM 678 N N . ASN A 1 88 ? -10.835 11.984 2.179 1.00 63.56 88 ASN A N 1
ATOM 679 C CA . ASN A 1 88 ? -10.195 10.841 1.519 1.00 63.56 88 ASN A CA 1
ATOM 680 C C . ASN A 1 88 ? -11.222 9.737 1.213 1.00 63.56 88 ASN A C 1
ATOM 682 O O . ASN A 1 88 ? -11.166 9.112 0.151 1.00 63.56 88 ASN A O 1
ATOM 686 N N . LYS A 1 89 ? -12.206 9.551 2.107 1.00 64.88 89 LYS A N 1
ATOM 687 C CA . LYS A 1 89 ? -13.333 8.631 1.894 1.00 64.88 89 LYS A CA 1
ATOM 688 C C . LYS A 1 89 ? -14.220 9.073 0.734 1.00 64.88 89 LYS A C 1
ATOM 690 O O . LYS A 1 89 ? -14.494 8.271 -0.154 1.00 64.88 89 LYS A O 1
ATOM 695 N N . SER A 1 90 ? -14.607 10.349 0.690 1.00 62.28 90 SER A N 1
ATOM 696 C CA . SER A 1 90 ? -15.462 10.866 -0.387 1.00 62.28 90 SER A CA 1
ATOM 697 C C . SER A 1 90 ? -14.787 10.823 -1.761 1.00 62.28 90 SER A C 1
ATOM 699 O O . SER A 1 90 ? -15.454 10.574 -2.761 1.00 62.28 90 SER A O 1
ATOM 701 N N . GLU A 1 91 ? -13.466 11.004 -1.824 1.00 68.44 91 GLU A N 1
ATOM 702 C CA . GLU A 1 91 ? -12.708 10.924 -3.074 1.00 68.44 91 GLU A CA 1
ATOM 703 C C . GLU A 1 91 ? -12.268 9.506 -3.467 1.00 68.44 91 GLU A C 1
ATOM 705 O O . GLU A 1 91 ? -11.704 9.336 -4.550 1.00 68.44 91 GLU A O 1
ATOM 710 N N . SER A 1 92 ? -12.496 8.485 -2.627 1.00 78.62 92 SER A N 1
ATOM 711 C CA . SER A 1 92 ? -12.007 7.117 -2.875 1.00 78.62 92 SER A CA 1
ATOM 712 C C . SER A 1 92 ? -10.487 7.060 -3.128 1.00 78.62 92 SER A C 1
ATOM 714 O O . SER A 1 92 ? -9.989 6.283 -3.951 1.00 78.62 92 SER A O 1
ATOM 716 N N . ARG A 1 93 ? -9.729 7.918 -2.435 1.00 82.31 93 ARG A N 1
ATOM 717 C CA . ARG A 1 93 ? -8.286 8.114 -2.640 1.00 82.31 93 ARG A CA 1
ATOM 718 C C . ARG A 1 93 ? -7.540 8.223 -1.322 1.00 82.31 93 ARG A C 1
ATOM 720 O O . ARG A 1 93 ? -8.049 8.772 -0.351 1.00 82.31 93 ARG A O 1
ATOM 727 N N . LEU A 1 94 ? -6.297 7.753 -1.329 1.00 87.81 94 LEU A N 1
ATOM 728 C CA . LEU A 1 94 ? -5.398 7.800 -0.182 1.00 87.81 94 LEU A CA 1
ATOM 729 C C . LEU A 1 94 ? -4.293 8.841 -0.402 1.00 87.81 94 LEU A C 1
ATOM 731 O O . LEU A 1 94 ? -3.619 8.843 -1.435 1.00 87.81 94 LEU A O 1
ATOM 735 N N . ALA A 1 95 ? -4.101 9.735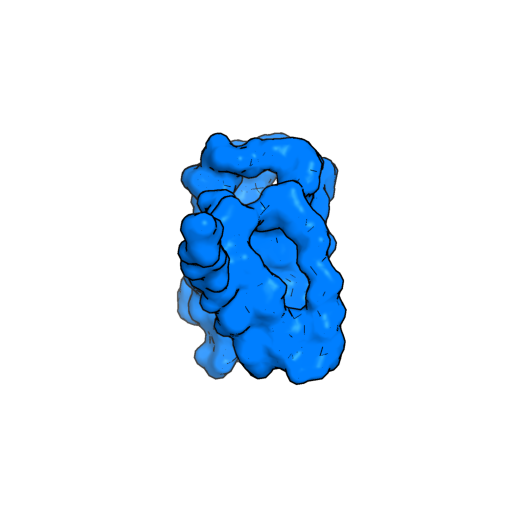 0.569 1.00 89.25 95 ALA A N 1
ATOM 736 C CA . ALA A 1 95 ? -3.090 10.791 0.515 1.00 89.25 95 ALA A CA 1
ATOM 737 C C . ALA A 1 95 ? -1.709 10.273 0.972 1.00 89.25 95 ALA A C 1
ATOM 739 O O . ALA A 1 95 ? -1.304 10.390 2.134 1.00 89.25 95 ALA A O 1
ATOM 740 N N . VAL A 1 96 ? -0.946 9.707 0.038 1.00 89.38 96 VAL A N 1
ATOM 741 C CA . VAL A 1 96 ? 0.377 9.117 0.308 1.00 89.38 96 VAL A CA 1
ATOM 742 C C . VAL A 1 96 ? 1.529 10.121 0.309 1.00 89.38 96 VAL A C 1
ATOM 744 O O . VAL A 1 96 ? 2.534 9.856 0.964 1.00 89.38 96 VAL A O 1
ATOM 747 N N . ASN A 1 97 ? 1.331 11.324 -0.249 1.00 89.62 97 ASN A N 1
ATOM 748 C CA . ASN A 1 97 ? 2.363 12.339 -0.527 1.00 89.62 97 ASN A CA 1
ATOM 749 C C . ASN A 1 97 ? 3.276 11.927 -1.699 1.00 89.62 97 ASN A C 1
ATOM 751 O O . ASN A 1 97 ? 3.550 10.755 -1.920 1.00 89.62 97 ASN A O 1
ATOM 755 N N . LYS A 1 98 ? 3.776 12.908 -2.456 1.00 91.88 98 LYS A N 1
ATOM 756 C CA . LYS A 1 98 ? 4.644 12.706 -3.629 1.00 91.88 98 LYS A CA 1
ATOM 757 C C . LYS A 1 98 ? 5.913 11.913 -3.304 1.00 91.88 98 LYS A C 1
ATOM 759 O O . LYS A 1 98 ? 6.400 11.182 -4.155 1.00 91.88 98 LYS A O 1
ATOM 764 N N . ARG A 1 99 ? 6.445 12.049 -2.078 1.00 92.81 99 ARG A N 1
ATOM 765 C CA . ARG A 1 99 ? 7.653 11.323 -1.639 1.00 92.81 99 ARG A CA 1
ATOM 766 C C . ARG A 1 99 ? 7.476 9.804 -1.641 1.00 92.81 99 ARG A C 1
ATOM 768 O O . ARG A 1 99 ? 8.465 9.113 -1.833 1.00 92.81 99 ARG A O 1
ATOM 775 N N . PHE A 1 100 ? 6.247 9.310 -1.477 1.00 93.25 100 PHE A N 1
ATOM 776 C CA . PHE A 1 100 ? 5.941 7.880 -1.553 1.00 93.25 100 PHE A CA 1
ATOM 777 C C . PHE A 1 100 ? 6.311 7.289 -2.921 1.00 93.25 100 PHE A C 1
ATOM 779 O O . PHE A 1 100 ? 6.822 6.183 -2.996 1.00 93.25 100 PHE A O 1
ATOM 786 N N . PHE A 1 101 ? 6.141 8.066 -3.994 1.00 94.12 101 PHE A N 1
ATOM 787 C CA . PHE A 1 101 ? 6.405 7.635 -5.369 1.00 94.12 101 PHE A CA 1
ATOM 788 C C . PHE A 1 101 ? 7.835 7.923 -5.853 1.00 94.12 101 PHE A C 1
ATOM 790 O O . PHE A 1 101 ? 8.127 7.706 -7.023 1.00 94.12 101 PHE A O 1
ATOM 797 N N . LYS A 1 102 ? 8.721 8.469 -5.006 1.00 92.31 102 LYS A N 1
ATOM 798 C CA . LYS A 1 102 ? 10.011 9.034 -5.451 1.00 92.31 102 LYS A CA 1
ATOM 799 C C . LYS A 1 102 ? 10.914 8.012 -6.154 1.00 92.31 102 LYS A C 1
ATOM 801 O O . LYS A 1 102 ? 11.615 8.384 -7.086 1.00 92.31 102 LYS A O 1
ATOM 806 N N . GLU A 1 103 ? 10.907 6.770 -5.681 1.00 92.88 103 GLU A N 1
ATOM 807 C CA . GLU A 1 103 ? 11.754 5.678 -6.184 1.00 92.88 103 GLU A CA 1
ATOM 808 C C . GLU A 1 103 ? 10.950 4.622 -6.953 1.00 92.88 103 GLU A C 1
ATOM 810 O O . GLU A 1 103 ? 11.464 3.539 -7.217 1.00 92.88 103 GLU A O 1
ATOM 815 N N . MET A 1 104 ? 9.688 4.928 -7.274 1.00 94.69 104 MET A N 1
ATOM 816 C CA . MET A 1 104 ? 8.800 4.023 -7.995 1.00 94.69 104 MET A CA 1
ATOM 817 C C . MET A 1 104 ? 9.237 3.891 -9.455 1.00 94.69 104 MET A C 1
ATOM 819 O O . MET A 1 104 ? 9.438 4.893 -10.143 1.00 94.69 104 MET A O 1
ATOM 823 N N . GLU A 1 105 ? 9.323 2.655 -9.920 1.00 94.88 105 GLU A N 1
ATOM 824 C CA . GLU A 1 105 ? 9.567 2.268 -11.306 1.00 94.88 105 GLU A CA 1
ATOM 825 C C . GLU A 1 105 ? 8.298 1.664 -11.918 1.00 94.88 105 GLU A C 1
ATOM 827 O O . GLU A 1 105 ? 7.444 1.139 -11.208 1.00 94.88 105 GLU A O 1
ATOM 832 N N . ASP A 1 106 ? 8.174 1.705 -13.246 1.00 91.88 106 ASP A N 1
ATOM 833 C CA . ASP A 1 106 ? 6.964 1.261 -13.958 1.00 91.88 106 ASP A CA 1
ATOM 834 C C . ASP A 1 106 ? 6.664 -0.240 -13.785 1.00 91.88 106 ASP A C 1
ATOM 836 O O . ASP A 1 106 ? 5.524 -0.667 -13.949 1.00 91.88 106 ASP A O 1
ATOM 840 N N . THR A 1 107 ? 7.681 -1.041 -13.453 1.00 93.06 107 THR A N 1
ATOM 841 C CA . THR A 1 107 ? 7.567 -2.487 -13.205 1.00 93.06 107 THR A CA 1
ATOM 842 C C . THR A 1 107 ? 7.225 -2.836 -11.759 1.00 93.06 107 THR A C 1
ATOM 844 O O . THR A 1 107 ? 7.026 -4.011 -11.450 1.00 93.06 107 THR A O 1
ATOM 847 N N . ASP A 1 108 ? 7.211 -1.850 -10.860 1.00 94.94 108 ASP A N 1
ATOM 848 C CA . ASP A 1 108 ? 6.894 -2.091 -9.459 1.00 94.94 108 ASP A CA 1
ATOM 849 C C . ASP A 1 108 ? 5.429 -2.508 -9.285 1.00 94.94 108 ASP A C 1
ATOM 851 O O . ASP A 1 108 ? 4.572 -2.327 -10.147 1.00 94.94 108 ASP A O 1
ATOM 855 N N . THR A 1 109 ? 5.124 -3.061 -8.120 1.00 94.12 109 THR A N 1
ATOM 856 C CA . THR A 1 109 ? 3.766 -3.396 -7.706 1.00 94.12 109 THR A CA 1
ATOM 857 C C . THR A 1 109 ? 3.407 -2.620 -6.450 1.00 94.12 109 THR A C 1
ATOM 859 O O . THR A 1 109 ? 4.208 -2.493 -5.525 1.00 94.12 109 THR A O 1
ATOM 862 N N . ILE A 1 110 ? 2.184 -2.111 -6.402 1.00 94.00 110 ILE A N 1
ATOM 863 C CA . ILE A 1 110 ? 1.674 -1.338 -5.278 1.00 94.00 110 ILE A CA 1
ATOM 864 C C . ILE A 1 110 ? 0.649 -2.186 -4.533 1.00 94.00 110 ILE A C 1
ATOM 866 O O . ILE A 1 110 ? -0.340 -2.619 -5.120 1.00 94.00 110 ILE A O 1
ATOM 870 N N . TYR A 1 111 ? 0.859 -2.392 -3.236 1.00 93.12 111 TYR A N 1
ATOM 871 C CA . TYR A 1 111 ? -0.080 -3.105 -2.369 1.00 93.12 111 TYR A CA 1
ATOM 872 C C . TYR A 1 111 ? -0.779 -2.119 -1.449 1.00 93.12 111 TYR A C 1
ATOM 874 O O . TYR A 1 111 ? -0.136 -1.269 -0.839 1.00 93.12 111 TYR A O 1
ATOM 882 N N . LEU A 1 112 ? -2.093 -2.258 -1.324 1.00 92.75 112 LEU A N 1
ATOM 883 C CA . LEU A 1 112 ? -2.881 -1.658 -0.257 1.00 92.75 112 LEU A CA 1
ATOM 884 C C . LEU A 1 112 ? -3.455 -2.792 0.579 1.00 92.75 112 LEU A C 1
ATOM 886 O O . LEU A 1 112 ? -4.274 -3.562 0.082 1.00 92.75 112 LEU A O 1
ATOM 890 N N . ILE A 1 113 ? -3.027 -2.901 1.828 1.00 92.50 113 ILE A N 1
ATOM 891 C CA . ILE A 1 113 ? -3.377 -3.994 2.736 1.00 92.50 113 ILE A CA 1
ATOM 892 C C . ILE A 1 113 ? -4.221 -3.417 3.868 1.00 92.50 113 ILE A C 1
ATOM 894 O O . ILE A 1 113 ? -3.775 -2.503 4.548 1.00 92.50 113 ILE A O 1
ATOM 898 N N . LEU A 1 114 ? -5.444 -3.914 4.050 1.00 91.69 114 LEU A N 1
ATOM 899 C CA . LEU A 1 114 ? -6.330 -3.561 5.160 1.00 91.69 114 LEU A CA 1
ATOM 900 C C . LEU A 1 114 ? -6.253 -4.642 6.222 1.00 91.69 114 LEU A C 1
ATOM 902 O O . LEU A 1 114 ? -6.503 -5.810 5.916 1.00 91.69 114 LEU A O 1
ATOM 906 N N . HIS A 1 115 ? -6.002 -4.212 7.449 1.00 89.62 115 HIS A N 1
ATOM 907 C CA . HIS A 1 115 ? -5.956 -5.040 8.649 1.00 89.62 115 HIS A CA 1
ATOM 908 C C . HIS A 1 115 ? -7.221 -4.892 9.488 1.00 89.62 115 HIS A C 1
ATOM 910 O O . HIS A 1 115 ? -7.843 -3.807 9.478 1.00 89.62 115 HIS A O 1
#

Foldseek 3Di:
DPDPQDKDKQAQFPDKDKDFPVVDDPVCLVQQKDQALVPLLVADQPKKKKKWKFLADDPDDPPRMDMDGPVGTPAIDMGGPVNCPPVCNVVNMDRRDNVRCPPPDRNIMMMITMD